Protein AF-A0A8S0TH35-F1 (afdb_monomer)

Radius of gyration: 17.32 Å; Cα contacts (8 Å, |Δi|>4): 244; chains: 1; bounding box: 46×28×51 Å

Secondary structure (DSSP, 8-state):
-GGGTS-----PPPPTTPPPSSPPPSEEEEEEEEEE-SS-HHHHHHHHHHHTPPPP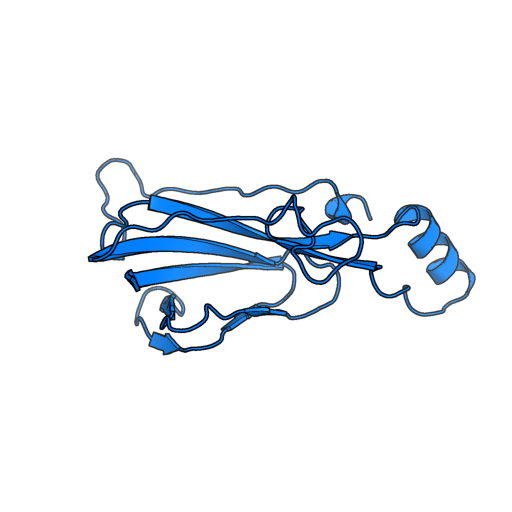PPSEEEETTB--TTSTT-TTS-------TT-EEEEEEEE--SS--EEEE-TT--EEEESSSS-EEEESEEEE-TT-EEEEEEE-

Mean predicted aligned error: 6.65 Å

Solvent-accessible surface area (backbone atoms only — not comparable to full-atom values): 8554 Å² total; per-residue (Å²): 96,70,61,60,78,59,76,80,91,84,85,86,74,70,59,93,92,50,75,69,100,54,82,84,52,77,45,76,43,83,43,36,36,30,49,39,60,94,59,63,58,59,58,50,49,54,49,18,68,72,69,73,50,76,72,77,80,64,78,35,56,20,46,70,85,20,59,19,65,88,45,88,95,23,55,87,56,43,77,77,85,89,80,56,83,79,40,39,31,34,39,39,38,33,29,51,27,88,85,52,71,43,79,48,69,51,89,99,38,60,37,34,31,61,82,69,94,77,56,78,47,80,38,60,65,44,81,45,44,50,76,42,70,54,53,29,42,41,58,80

pLDDT: mean 84.91, std 8.84, range [54.56, 94.69]

InterPro domains:
  IPR001117 Multicopper oxidase, second cupredoxin domain [PF00394] (28-139)
  IPR008972 Cupredoxin [G3DSA:2.60.40.420] (26-139)
  IPR008972 Cupredoxin [SSF49503] (26-138)
  IPR034285 Laccase, second cupredoxin domain [cd13875] (29-139)
  IPR045087 Multicopper oxidase [PTHR11709] (2-139)

Organism: NCBI:txid158383

Foldseek 3Di:
DCLQPDDDDDDDDDDVPDDPLDDDAPEEDEWEKHFAAPDDPVVQVVVCVVVVHDGDDGPAIDIVNQRDCPDPPRPVPHDDDDDDAQGKYKYKYAYSYDFDWDKDADPPWWKWWDPDSDDTDTDRIDTDDHGDITIIITHD

Sequence (140 aa):
MARSTLYGPQIILPAKGTPYPLAIPYKEVPVIFGEWFNTDPEAIISQALQSGGGLNVSDAYTINGLPGPLYNCSAKDTFMLKVKPGKTYLLRLINNALNDELFFSVANHTLKTDAIYVKLFETGTLVIAPGQTTNFLLKD

Nearest PDB structures (foldseek):
  6klg-assembly1_A  TM=9.683E-01  e=4.940E-14  Zea mays
  5zl1-assembly1_A  TM=6.771E-01  e=5.925E-05  Candidatus Jettenia caeni
  4f7k-assembly2_B  TM=6.705E-01  e=5.726E-04  uncultured bacterium
  4f7k-assembly1_A  TM=5.880E-01  e=2.206E-03  uncultured bacterium
  9bxa-assembly1_A  TM=5.878E-01  e=1.569E-02  Bacillus sp. (in: firmicutes)

Structure (mmCIF, N/CA/C/O backbone):
data_AF-A0A8S0TH35-F1
#
_entry.id   AF-A0A8S0TH35-F1
#
loop_
_atom_site.group_PDB
_atom_site.id
_atom_site.type_symbol
_atom_site.label_atom_id
_atom_site.label_alt_id
_atom_site.label_comp_id
_atom_site.label_asym_id
_atom_site.label_entity_id
_atom_site.label_seq_id
_atom_site.pdbx_PDB_ins_code
_atom_site.Cartn_x
_atom_site.Cartn_y
_atom_site.Cartn_z
_atom_site.occupancy
_atom_site.B_iso_or_equiv
_atom_site.auth_seq_id
_atom_site.auth_comp_id
_atom_site.auth_asym_id
_atom_site.auth_atom_id
_atom_site.pdbx_PDB_model_num
ATOM 1 N N . MET A 1 1 ? 19.421 -4.201 -7.501 1.00 58.44 1 MET A N 1
ATOM 2 C CA . MET A 1 1 ? 17.946 -4.061 -7.411 1.00 58.44 1 MET A CA 1
ATOM 3 C C . MET A 1 1 ? 17.252 -5.035 -6.448 1.00 58.44 1 MET A C 1
ATOM 5 O O . MET A 1 1 ? 16.027 -5.025 -6.410 1.00 58.44 1 MET A O 1
ATOM 9 N N . ALA A 1 2 ? 17.951 -5.797 -5.594 1.00 60.19 2 ALA A N 1
ATOM 10 C CA . ALA A 1 2 ? 17.325 -6.779 -4.683 1.00 60.19 2 ALA A CA 1
ATOM 11 C C . ALA A 1 2 ? 16.101 -6.285 -3.865 1.00 60.19 2 ALA A C 1
ATOM 13 O O . ALA A 1 2 ? 15.171 -7.052 -3.634 1.00 60.19 2 ALA A O 1
ATOM 14 N N . ARG A 1 3 ? 16.041 -4.997 -3.486 1.00 65.75 3 ARG A N 1
ATOM 15 C CA . ARG A 1 3 ? 14.895 -4.396 -2.767 1.00 65.75 3 ARG A CA 1
ATOM 16 C C . ARG A 1 3 ? 13.602 -4.291 -3.601 1.00 65.75 3 ARG A C 1
ATOM 18 O O . ARG A 1 3 ? 12.546 -4.062 -3.025 1.00 65.75 3 ARG A O 1
ATOM 25 N N . SER A 1 4 ? 13.661 -4.469 -4.923 1.00 68.81 4 SER A N 1
ATOM 26 C CA . SER A 1 4 ? 12.476 -4.487 -5.803 1.00 68.81 4 SER A CA 1
ATOM 27 C C . SER A 1 4 ? 11.547 -5.669 -5.519 1.00 68.81 4 SER A C 1
ATOM 29 O O . SER A 1 4 ? 10.339 -5.548 -5.685 1.00 68.81 4 SER A O 1
ATOM 31 N N . THR A 1 5 ? 12.090 -6.791 -5.040 1.00 75.12 5 THR A N 1
ATOM 32 C CA . THR A 1 5 ? 11.327 -8.014 -4.743 1.00 75.12 5 THR A CA 1
ATOM 33 C C . THR A 1 5 ? 11.517 -8.507 -3.309 1.00 75.12 5 THR A C 1
ATOM 35 O O . THR A 1 5 ? 10.636 -9.181 -2.779 1.00 75.12 5 THR A O 1
ATOM 38 N N . LEU A 1 6 ? 12.620 -8.142 -2.642 1.00 83.25 6 LEU A N 1
ATOM 39 C CA . LEU A 1 6 ? 12.898 -8.504 -1.253 1.00 83.25 6 LEU A CA 1
ATOM 40 C C . LEU A 1 6 ? 12.699 -7.306 -0.316 1.00 83.25 6 LEU A C 1
ATOM 42 O O . LEU A 1 6 ? 13.603 -6.495 -0.106 1.00 83.25 6 LEU A O 1
ATOM 46 N N . TYR A 1 7 ? 11.509 -7.208 0.270 1.00 86.19 7 TYR A N 1
ATOM 47 C CA . TYR A 1 7 ? 11.160 -6.211 1.282 1.00 86.19 7 TYR A CA 1
ATOM 48 C C . TYR A 1 7 ? 9.982 -6.695 2.135 1.00 86.19 7 TYR A C 1
ATOM 50 O O . TYR A 1 7 ? 9.256 -7.616 1.764 1.00 86.19 7 TYR A O 1
ATOM 58 N N . GLY A 1 8 ? 9.778 -6.068 3.292 1.00 88.06 8 GLY A N 1
ATOM 59 C CA . GLY A 1 8 ? 8.656 -6.381 4.169 1.00 88.06 8 GLY A CA 1
ATOM 60 C C . GLY A 1 8 ? 8.464 -5.330 5.259 1.00 88.06 8 GLY A C 1
ATOM 61 O O . GLY A 1 8 ? 9.371 -4.536 5.519 1.00 88.06 8 GLY A O 1
ATOM 62 N N . PRO A 1 9 ? 7.285 -5.296 5.896 1.00 90.06 9 PRO A N 1
ATOM 63 C CA . PRO A 1 9 ? 7.003 -4.334 6.943 1.00 90.06 9 PRO A CA 1
ATOM 64 C C . PRO A 1 9 ? 7.657 -4.772 8.259 1.00 90.06 9 PRO A C 1
ATOM 66 O O . PRO A 1 9 ? 7.502 -5.915 8.689 1.00 90.06 9 PRO A O 1
ATOM 69 N N . GLN A 1 10 ? 8.315 -3.840 8.947 1.00 89.12 10 GLN A N 1
ATOM 70 C CA . GLN A 1 10 ? 8.706 -4.000 10.347 1.00 89.12 10 GLN A CA 1
ATOM 71 C C . GLN A 1 10 ? 7.822 -3.097 11.209 1.00 89.12 10 GLN A C 1
ATOM 73 O O . GLN A 1 10 ? 7.847 -1.876 11.072 1.00 89.12 10 GLN A O 1
ATOM 78 N N . ILE A 1 11 ? 7.018 -3.697 12.088 1.00 87.69 11 ILE A N 1
ATOM 79 C CA . ILE A 1 11 ? 6.065 -2.965 12.929 1.00 87.69 11 ILE A CA 1
ATOM 80 C C . ILE A 1 11 ? 6.578 -2.959 14.366 1.00 87.69 11 ILE A C 1
ATOM 82 O O . ILE A 1 11 ? 6.700 -4.010 14.994 1.00 87.69 11 ILE A O 1
ATOM 86 N N . ILE A 1 12 ? 6.853 -1.764 14.885 1.00 86.19 12 ILE A N 1
ATOM 87 C CA . ILE A 1 12 ? 7.226 -1.544 16.283 1.00 86.19 12 ILE A CA 1
ATOM 88 C C . ILE A 1 12 ? 5.973 -1.091 17.033 1.00 86.19 12 ILE A C 1
ATOM 90 O O . ILE A 1 12 ? 5.381 -0.060 16.709 1.00 86.19 12 ILE A O 1
ATOM 94 N N . LEU A 1 13 ? 5.555 -1.890 18.012 1.00 86.69 13 LEU A N 1
ATOM 95 C CA . LEU A 1 13 ? 4.392 -1.611 18.853 1.00 86.69 13 LEU A CA 1
ATOM 96 C C . LEU A 1 13 ? 4.809 -0.814 20.101 1.00 86.69 13 LEU A C 1
ATOM 98 O O . LEU A 1 13 ? 5.964 -0.914 20.525 1.00 86.69 13 LEU A O 1
ATOM 102 N N . PRO A 1 14 ? 3.885 -0.056 20.723 1.00 84.75 14 PRO A N 1
ATOM 103 C CA . PRO A 1 14 ? 4.122 0.540 22.031 1.00 84.75 14 PRO A CA 1
ATOM 104 C C . PRO A 1 14 ? 4.534 -0.509 23.068 1.00 84.75 14 PRO A C 1
ATOM 106 O O . PRO A 1 14 ? 4.167 -1.685 22.974 1.00 84.75 14 PRO A O 1
ATOM 109 N N . ALA A 1 15 ? 5.271 -0.069 24.088 1.00 87.25 15 ALA A N 1
ATOM 110 C CA . ALA A 1 15 ? 5.610 -0.924 25.216 1.00 87.25 15 ALA A CA 1
ATOM 111 C C . ALA A 1 15 ? 4.339 -1.502 25.862 1.00 87.25 15 ALA A C 1
ATOM 113 O O . ALA A 1 15 ? 3.269 -0.888 25.858 1.00 87.25 15 ALA A O 1
ATOM 114 N N . LYS A 1 16 ? 4.449 -2.706 26.429 1.00 84.94 16 LYS A N 1
ATOM 115 C CA . LYS A 1 16 ? 3.310 -3.391 27.048 1.00 84.94 16 LYS A CA 1
ATOM 116 C C . LYS A 1 16 ? 2.697 -2.509 28.145 1.00 84.94 16 LYS A C 1
ATOM 118 O O . LYS A 1 16 ? 3.370 -2.173 29.112 1.00 84.94 16 LYS A O 1
ATOM 123 N N . GLY A 1 17 ? 1.415 -2.177 28.001 1.00 82.69 17 GLY A N 1
ATOM 124 C CA . GLY A 1 17 ? 0.686 -1.309 28.936 1.00 82.69 17 GLY A CA 1
ATOM 125 C C . GLY A 1 17 ? 0.695 0.180 28.570 1.00 82.69 17 GLY A C 1
ATOM 126 O O . GLY A 1 17 ? -0.030 0.949 29.193 1.00 82.69 17 GLY A O 1
ATOM 127 N N . THR A 1 18 ? 1.444 0.591 27.545 1.00 83.69 18 THR A N 1
ATOM 128 C CA . THR A 1 18 ? 1.397 1.950 26.997 1.00 83.69 18 THR A CA 1
ATOM 129 C C . THR A 1 18 ? 0.361 2.015 25.869 1.00 83.69 18 THR A C 1
ATOM 131 O O . THR A 1 18 ? 0.462 1.243 24.912 1.00 83.69 18 THR A O 1
ATOM 134 N N . PRO A 1 19 ? -0.651 2.898 25.949 1.00 78.62 19 PRO A N 1
ATOM 135 C CA . PRO A 1 19 ? -1.609 3.063 24.863 1.00 78.62 19 PRO A CA 1
ATOM 136 C C . PRO A 1 19 ? -0.942 3.716 23.647 1.00 78.62 19 PRO A C 1
ATOM 138 O O . PRO A 1 19 ? 0.071 4.409 23.767 1.00 78.62 19 PRO A O 1
ATOM 141 N N . TYR A 1 20 ? -1.533 3.531 22.467 1.00 78.06 20 TYR A N 1
ATOM 142 C CA . TYR A 1 20 ? -1.159 4.339 21.313 1.00 78.06 20 TYR A CA 1
ATOM 143 C C . TYR A 1 20 ? -1.375 5.832 21.619 1.00 78.06 20 TYR A C 1
ATOM 145 O O . TYR A 1 20 ? -2.341 6.183 22.297 1.00 78.06 20 TYR A O 1
ATOM 153 N N . PRO A 1 21 ? -0.540 6.728 21.066 1.00 74.38 21 PRO A N 1
ATOM 154 C CA . PRO A 1 21 ? -0.800 8.168 21.114 1.00 74.38 21 PRO A CA 1
ATOM 155 C C . PRO A 1 21 ? -2.012 8.574 20.254 1.00 74.38 21 PRO A C 1
ATOM 157 O O . PRO A 1 21 ? -2.455 9.718 20.287 1.00 74.38 21 PRO A O 1
ATOM 160 N N . LEU A 1 22 ? -2.558 7.623 19.493 1.00 73.62 22 LEU A N 1
ATOM 161 C CA . LEU A 1 22 ? -3.756 7.735 18.675 1.00 73.62 22 LEU A CA 1
ATOM 162 C C . LEU A 1 22 ? -4.888 6.889 19.270 1.00 73.62 22 LEU A C 1
ATOM 164 O O . LEU A 1 22 ? -4.649 5.959 20.043 1.00 73.62 22 LEU A O 1
ATOM 168 N N . ALA A 1 23 ? -6.127 7.173 18.859 1.00 74.38 23 ALA A N 1
ATOM 169 C CA . ALA A 1 23 ? -7.270 6.327 19.192 1.00 74.38 23 ALA A CA 1
ATOM 170 C C . ALA A 1 23 ? -6.992 4.867 18.795 1.00 74.38 23 ALA A C 1
ATOM 172 O O . ALA A 1 23 ? -6.500 4.607 17.696 1.00 74.38 23 ALA A O 1
ATOM 173 N N . ILE A 1 24 ? -7.322 3.930 19.689 1.00 80.12 24 ILE A N 1
ATOM 174 C CA . ILE A 1 24 ? -7.057 2.502 19.487 1.00 80.12 24 ILE A CA 1
ATOM 175 C C . ILE A 1 24 ? -7.777 2.044 18.207 1.00 80.12 24 ILE A C 1
ATOM 177 O O . ILE A 1 24 ? -9.012 2.105 18.153 1.00 80.12 24 ILE A O 1
ATOM 181 N N . PRO A 1 25 ? -7.042 1.605 17.168 1.00 87.69 25 PRO A N 1
ATOM 182 C CA . PRO A 1 25 ? -7.659 1.171 15.927 1.00 87.69 25 PRO A CA 1
ATOM 183 C C . PRO A 1 25 ? -8.350 -0.182 16.115 1.00 87.69 25 PRO A C 1
ATOM 185 O O . PRO A 1 25 ? -7.928 -1.019 16.910 1.00 87.69 25 PRO A O 1
ATOM 188 N N . TYR A 1 26 ? -9.400 -0.429 15.334 1.00 91.06 26 TYR A N 1
ATOM 189 C CA . TYR A 1 26 ? -10.043 -1.740 15.253 1.00 91.06 26 TYR A CA 1
ATOM 190 C C . TYR A 1 26 ? -9.110 -2.783 14.631 1.00 91.06 26 TYR A C 1
ATOM 192 O O . TYR A 1 26 ? -9.098 -3.941 15.047 1.00 91.06 26 TYR A O 1
ATOM 200 N N . LYS A 1 27 ? -8.342 -2.374 13.615 1.00 91.50 27 LYS A N 1
ATOM 201 C CA . LYS A 1 27 ? -7.348 -3.209 12.942 1.00 91.50 27 LYS A CA 1
ATOM 202 C C . LYS A 1 27 ? -6.219 -2.348 12.383 1.00 91.50 27 LYS A C 1
ATOM 204 O O . LYS A 1 27 ? -6.458 -1.239 11.908 1.00 91.50 27 LYS A O 1
ATOM 209 N N . GLU A 1 28 ? -5.011 -2.894 12.407 1.00 91.12 28 GLU A N 1
ATOM 210 C CA . GLU A 1 28 ? -3.830 -2.316 11.770 1.00 91.12 28 GLU A CA 1
ATOM 211 C C . GLU A 1 28 ? -3.509 -3.078 10.486 1.00 91.12 28 GLU A C 1
ATOM 213 O O . GLU A 1 28 ? -3.597 -4.309 10.453 1.00 91.12 28 GLU A O 1
ATOM 218 N N . VAL A 1 29 ? -3.172 -2.356 9.419 1.00 93.62 29 VAL A N 1
ATOM 219 C CA . VAL A 1 29 ? -2.937 -2.943 8.099 1.00 93.62 29 VAL A CA 1
ATOM 220 C C . VAL A 1 29 ? -1.711 -2.293 7.459 1.00 93.62 29 VAL A C 1
ATOM 222 O O . VAL A 1 29 ? -1.740 -1.088 7.202 1.00 93.62 29 VAL A O 1
ATOM 225 N N . PRO A 1 30 ? -0.635 -3.051 7.189 1.00 94.44 30 PRO A N 1
ATOM 226 C CA . PRO A 1 30 ? 0.458 -2.555 6.368 1.00 94.44 30 PRO A CA 1
ATOM 227 C C . PRO A 1 30 ? 0.014 -2.442 4.905 1.00 94.44 30 PRO A C 1
ATOM 229 O O . PRO A 1 30 ? -0.637 -3.338 4.360 1.00 94.44 30 PRO A O 1
ATOM 232 N N . VAL A 1 31 ? 0.368 -1.322 4.285 1.00 94.69 31 VAL A N 1
ATOM 233 C CA . VAL A 1 31 ? 0.126 -1.035 2.871 1.00 94.69 31 VAL A CA 1
ATOM 234 C C . VAL A 1 31 ? 1.461 -0.628 2.274 1.00 94.69 31 VAL A C 1
ATOM 236 O O . VAL A 1 31 ? 1.991 0.439 2.577 1.00 94.69 31 VAL A O 1
ATOM 239 N N . ILE A 1 32 ? 2.031 -1.516 1.472 1.00 94.69 32 ILE A N 1
ATOM 240 C CA . ILE A 1 32 ? 3.368 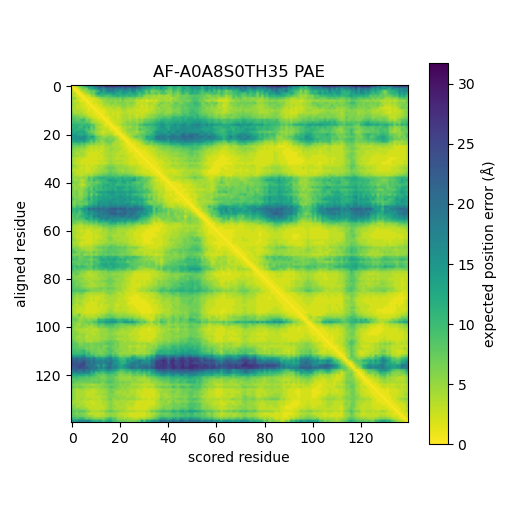-1.345 0.922 1.00 94.69 32 ILE A CA 1
ATOM 241 C C . ILE A 1 32 ? 3.240 -1.022 -0.554 1.00 94.69 32 ILE A C 1
ATOM 243 O O . ILE A 1 32 ? 2.651 -1.796 -1.305 1.00 94.69 32 ILE A O 1
ATOM 247 N N . PHE A 1 33 ? 3.794 0.111 -0.958 1.00 94.50 33 PHE A N 1
ATOM 248 C CA . PHE A 1 33 ? 3.910 0.479 -2.358 1.00 94.50 33 PHE A CA 1
ATOM 249 C C . PHE A 1 33 ? 5.214 -0.062 -2.919 1.00 94.50 33 PHE A C 1
ATOM 251 O O . PHE A 1 33 ? 6.250 0.034 -2.264 1.00 94.50 33 PHE A O 1
ATOM 258 N N . GLY A 1 34 ? 5.170 -0.613 -4.122 1.00 92.44 34 GLY A N 1
ATOM 259 C CA . GLY A 1 34 ? 6.352 -1.119 -4.807 1.00 92.44 34 GLY A CA 1
ATOM 260 C C . GLY A 1 34 ? 6.207 -1.038 -6.315 1.00 92.44 34 GLY A C 1
ATOM 261 O O . GLY A 1 34 ? 5.180 -0.604 -6.832 1.00 92.44 34 GLY A O 1
ATOM 262 N N . GLU A 1 35 ? 7.226 -1.515 -7.012 1.00 90.69 35 GLU A N 1
ATOM 263 C CA . GLU A 1 35 ? 7.294 -1.536 -8.469 1.00 90.69 35 GLU A CA 1
ATOM 264 C C . GLU A 1 35 ? 7.559 -2.955 -8.962 1.00 90.69 35 GLU A C 1
ATOM 266 O O . GLU A 1 35 ? 8.237 -3.741 -8.298 1.00 90.69 35 GLU A O 1
ATOM 271 N N . TRP A 1 36 ? 7.023 -3.270 -10.134 1.00 89.38 36 TRP A N 1
ATOM 272 C CA . TRP A 1 36 ? 7.202 -4.537 -10.818 1.00 89.38 36 TRP A CA 1
ATOM 273 C C . TRP A 1 36 ? 7.840 -4.310 -12.183 1.00 89.38 36 TRP A C 1
ATOM 275 O O . TRP A 1 36 ? 7.422 -3.432 -12.938 1.00 89.38 36 TRP A O 1
ATOM 285 N N . PHE A 1 37 ? 8.824 -5.146 -12.500 1.00 88.94 37 PHE A N 1
ATOM 286 C CA . PHE A 1 37 ? 9.486 -5.189 -13.795 1.00 88.94 37 PHE A CA 1
ATOM 287 C C . PHE A 1 37 ? 9.318 -6.594 -14.371 1.00 88.94 37 PHE A C 1
ATOM 289 O O . PHE A 1 37 ? 9.592 -7.586 -13.698 1.00 88.94 37 PHE A O 1
ATOM 296 N N . ASN A 1 38 ? 8.880 -6.685 -15.623 1.00 87.31 38 ASN A N 1
ATOM 297 C CA . ASN A 1 38 ? 8.786 -7.943 -16.361 1.00 87.31 38 ASN A CA 1
ATOM 298 C C . ASN A 1 38 ? 10.172 -8.486 -16.731 1.00 87.31 38 ASN A C 1
ATOM 300 O O . ASN A 1 38 ? 10.349 -9.690 -16.908 1.00 87.31 38 ASN A O 1
ATOM 304 N N . THR A 1 39 ? 11.148 -7.588 -16.862 1.00 84.25 39 THR A N 1
ATOM 305 C CA . THR A 1 39 ? 12.552 -7.926 -17.118 1.00 84.25 39 THR A CA 1
ATOM 306 C C . THR A 1 39 ? 13.310 -8.017 -15.798 1.00 84.25 39 THR A C 1
ATOM 308 O O . THR A 1 39 ? 12.963 -7.324 -14.844 1.00 84.25 39 THR A O 1
ATOM 311 N N . ASP A 1 40 ? 14.365 -8.837 -15.752 1.00 82.50 40 ASP A N 1
ATOM 312 C CA . ASP A 1 40 ? 15.245 -8.936 -14.585 1.00 82.50 40 ASP A CA 1
ATOM 313 C C . ASP A 1 40 ? 15.753 -7.539 -14.161 1.00 82.50 40 ASP A C 1
ATOM 315 O O . ASP A 1 40 ? 16.456 -6.875 -14.936 1.00 82.50 40 ASP A O 1
ATOM 319 N N . PRO A 1 41 ? 15.429 -7.084 -12.938 1.00 80.44 41 PRO A N 1
ATOM 320 C CA . PRO A 1 41 ? 15.877 -5.797 -12.427 1.00 80.44 41 PRO A CA 1
ATOM 321 C C . PRO A 1 41 ? 17.405 -5.608 -12.436 1.00 80.44 41 PRO A C 1
ATOM 323 O O . PRO A 1 41 ? 17.884 -4.482 -12.595 1.00 80.44 41 PRO A O 1
ATOM 326 N N . GLU A 1 42 ? 18.197 -6.677 -12.290 1.00 81.12 42 GLU A N 1
ATOM 327 C CA . GLU A 1 42 ? 19.664 -6.586 -12.369 1.00 81.12 42 GLU A CA 1
ATOM 328 C C . GLU A 1 42 ? 20.153 -6.367 -13.809 1.00 81.12 42 GLU A C 1
ATOM 330 O O . GLU A 1 42 ? 21.142 -5.658 -14.037 1.00 81.12 42 GLU A O 1
ATOM 335 N N . ALA A 1 43 ? 19.430 -6.899 -14.800 1.00 80.75 43 ALA A N 1
ATOM 336 C CA . ALA A 1 43 ? 19.715 -6.647 -16.209 1.00 80.75 43 ALA A CA 1
ATOM 337 C C . ALA A 1 43 ? 19.428 -5.182 -16.582 1.00 80.75 43 ALA A C 1
ATOM 339 O O . ALA A 1 43 ? 20.234 -4.561 -17.278 1.00 80.75 43 ALA A O 1
ATOM 340 N N . ILE A 1 44 ? 18.340 -4.602 -16.053 1.00 80.00 44 ILE A N 1
ATOM 341 C CA . ILE A 1 44 ? 17.983 -3.187 -16.266 1.00 80.00 44 ILE A CA 1
ATOM 342 C C . ILE A 1 44 ? 19.089 -2.260 -15.737 1.00 80.00 44 ILE A C 1
ATOM 344 O O . ILE A 1 44 ? 19.509 -1.337 -16.437 1.00 80.00 44 ILE A O 1
ATOM 348 N N . ILE A 1 45 ? 19.613 -2.522 -14.532 1.00 77.56 45 ILE A N 1
ATOM 349 C CA . ILE A 1 45 ? 20.744 -1.751 -13.989 1.00 77.56 45 ILE A CA 1
ATOM 350 C C . ILE A 1 45 ? 21.995 -1.937 -14.839 1.00 77.56 45 ILE A C 1
ATOM 352 O O . ILE A 1 45 ? 22.662 -0.956 -15.161 1.00 77.56 45 ILE A O 1
ATOM 356 N N . SER A 1 46 ? 22.326 -3.179 -15.191 1.00 80.25 46 SER A N 1
ATOM 357 C CA . SER A 1 46 ? 23.541 -3.477 -15.953 1.00 80.25 46 SER A CA 1
ATOM 358 C C . SER A 1 46 ? 23.559 -2.721 -17.283 1.00 80.25 46 SER A C 1
ATOM 360 O O . SER A 1 46 ? 24.579 -2.137 -17.646 1.00 80.25 46 SER A O 1
ATOM 362 N N . GLN A 1 47 ? 22.414 -2.651 -17.966 1.00 80.06 47 GLN A N 1
ATOM 363 C CA . GLN A 1 47 ? 22.254 -1.870 -19.191 1.00 80.06 47 GLN A CA 1
ATOM 364 C C . GLN A 1 47 ? 22.388 -0.36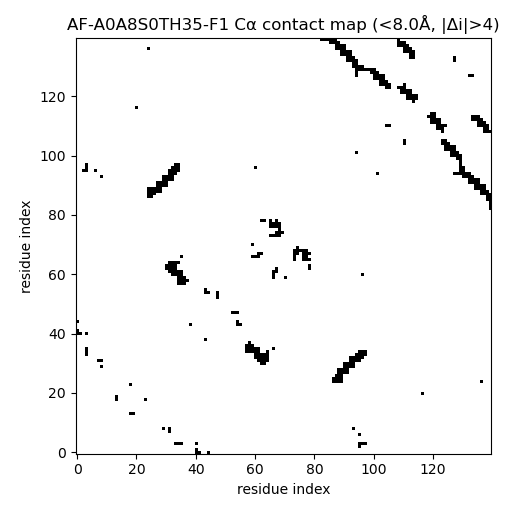0 -18.947 1.00 80.06 47 GLN A C 1
ATOM 366 O O . GLN A 1 47 ? 23.081 0.322 -19.706 1.00 80.06 47 GLN A O 1
ATOM 371 N N . ALA A 1 48 ? 21.743 0.181 -17.911 1.00 80.69 48 ALA A N 1
ATOM 372 C CA . ALA A 1 48 ? 21.819 1.608 -17.592 1.00 80.69 48 ALA A CA 1
ATOM 373 C C . ALA A 1 48 ? 23.258 2.037 -17.257 1.00 80.69 48 ALA A C 1
ATOM 375 O O . ALA A 1 48 ? 23.752 3.030 -17.787 1.00 80.69 48 ALA A O 1
ATOM 376 N N . LEU A 1 49 ? 23.979 1.231 -16.469 1.00 83.44 49 LEU A N 1
ATOM 377 C CA . LEU A 1 49 ? 25.384 1.472 -16.133 1.00 83.44 49 LEU A CA 1
ATOM 378 C C . LEU A 1 49 ? 26.303 1.413 -17.360 1.00 83.44 49 LEU A C 1
ATOM 380 O O . LEU A 1 49 ? 27.231 2.211 -17.460 1.00 83.44 49 LEU A O 1
ATOM 384 N N . GLN A 1 50 ? 26.056 0.490 -18.293 1.00 83.25 50 GLN A N 1
ATOM 385 C CA . GLN A 1 50 ? 26.860 0.354 -19.514 1.00 83.25 50 GLN A CA 1
ATOM 386 C C . GLN A 1 50 ? 26.586 1.462 -20.537 1.00 83.25 50 GLN A C 1
ATOM 388 O O . GLN A 1 50 ? 27.504 1.913 -21.217 1.00 83.25 50 GLN A O 1
ATOM 393 N N . SER A 1 51 ? 25.330 1.890 -20.665 1.00 84.44 51 SER A N 1
ATOM 394 C CA . SER A 1 51 ? 24.920 2.910 -21.639 1.00 84.44 51 SER A CA 1
ATOM 395 C C . SER A 1 51 ? 25.080 4.344 -21.130 1.00 84.44 51 SER A C 1
ATOM 397 O O . SER A 1 51 ? 25.078 5.273 -21.935 1.00 84.44 51 SER A O 1
ATOM 399 N N . GLY A 1 52 ? 25.189 4.540 -19.811 1.00 78.25 52 GLY A N 1
ATOM 400 C CA . GLY A 1 52 ? 25.115 5.858 -19.176 1.00 78.25 52 GLY A CA 1
ATOM 401 C C . GLY A 1 52 ? 23.717 6.493 -19.236 1.00 78.25 52 GLY A C 1
ATOM 402 O O . GLY A 1 52 ? 23.572 7.673 -18.920 1.00 78.25 52 GLY A O 1
ATOM 403 N N . GLY A 1 53 ? 22.701 5.738 -19.673 1.00 75.62 53 GLY A N 1
ATOM 404 C CA . GLY A 1 53 ? 21.308 6.172 -19.754 1.00 75.62 53 GLY A CA 1
ATOM 405 C C . GLY A 1 53 ? 20.550 6.024 -18.431 1.00 75.62 53 GLY A C 1
ATOM 406 O O . GLY A 1 53 ? 21.029 5.409 -17.479 1.00 75.62 53 GLY A O 1
ATOM 407 N N . GLY A 1 54 ? 19.34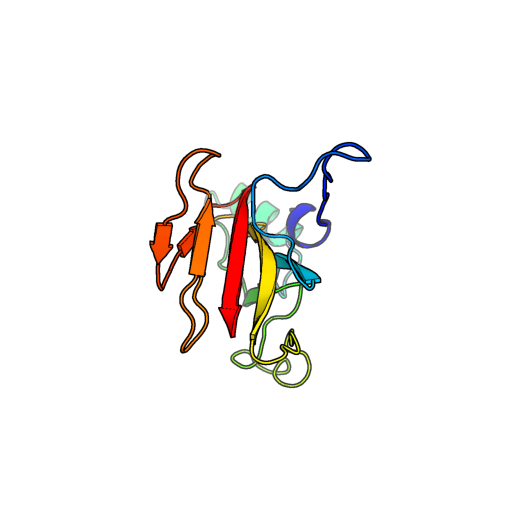0 6.588 -18.372 1.00 71.44 54 GLY A N 1
ATOM 408 C CA . GLY A 1 54 ? 18.430 6.401 -17.237 1.00 71.44 54 GLY A CA 1
ATOM 409 C C . GLY A 1 54 ? 17.919 4.960 -17.116 1.00 71.44 54 GLY A C 1
ATOM 410 O O . GLY A 1 54 ? 18.001 4.176 -18.061 1.00 71.44 54 GLY A O 1
ATOM 411 N N . LEU A 1 55 ? 17.372 4.614 -15.949 1.00 71.19 55 LEU A N 1
ATOM 412 C CA . LEU A 1 55 ? 16.692 3.332 -15.750 1.00 71.19 55 LEU A CA 1
ATOM 413 C C . LEU A 1 55 ? 15.358 3.314 -16.506 1.00 71.19 55 LEU A C 1
ATOM 415 O O . LEU A 1 55 ? 14.677 4.336 -16.601 1.00 71.19 55 LEU A O 1
ATOM 419 N N . ASN A 1 56 ? 14.975 2.141 -17.01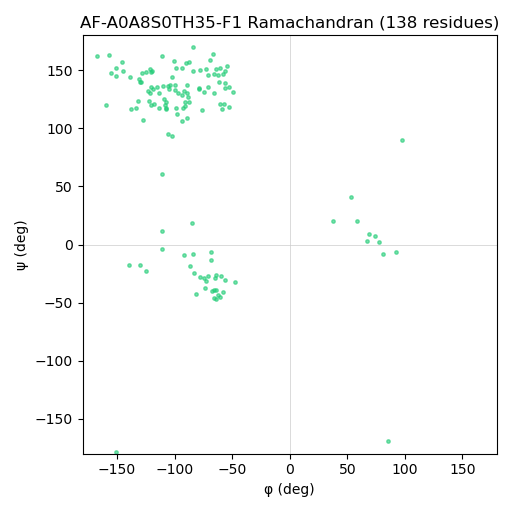0 1.00 75.12 56 ASN A N 1
ATOM 420 C CA . ASN A 1 56 ? 13.643 1.945 -17.577 1.00 75.12 56 ASN A CA 1
ATOM 421 C C . ASN A 1 56 ? 12.571 2.161 -16.499 1.00 75.12 56 ASN A C 1
ATOM 423 O O . ASN A 1 56 ? 12.778 1.818 -15.334 1.00 75.12 56 ASN A O 1
ATOM 427 N N . VAL A 1 57 ? 11.423 2.699 -16.913 1.00 81.81 57 VAL A N 1
ATOM 428 C CA . VAL A 1 57 ? 10.231 2.804 -16.062 1.00 81.81 57 VAL A CA 1
ATOM 429 C C . VAL A 1 57 ? 9.711 1.398 -15.755 1.00 81.81 57 VAL A C 1
ATOM 431 O O . VAL A 1 57 ? 9.849 0.491 -16.579 1.00 81.81 57 VAL A O 1
ATOM 434 N N . SER A 1 58 ? 9.140 1.211 -14.567 1.00 85.50 58 SER A N 1
ATOM 435 C CA . SER A 1 58 ? 8.512 -0.048 -14.174 1.00 85.50 58 SER A CA 1
ATOM 436 C C . SER A 1 58 ? 7.299 -0.391 -15.044 1.00 85.50 58 SER A C 1
ATOM 438 O O . SER A 1 58 ? 6.613 0.479 -15.580 1.00 85.50 58 SER A O 1
ATOM 440 N N . ASP A 1 59 ? 7.029 -1.689 -15.189 1.00 89.50 59 ASP A N 1
ATOM 441 C CA . ASP A 1 59 ? 5.867 -2.187 -15.927 1.00 89.50 59 ASP A CA 1
ATOM 442 C C . ASP A 1 59 ? 4.570 -1.999 -15.125 1.00 89.50 59 ASP A C 1
ATOM 444 O O . ASP A 1 59 ? 3.494 -1.851 -15.710 1.00 89.50 59 ASP A O 1
ATOM 448 N N . ALA A 1 60 ? 4.656 -2.013 -13.788 1.00 90.81 60 ALA A N 1
ATOM 449 C CA . ALA A 1 60 ? 3.523 -1.734 -12.915 1.00 90.81 60 ALA A CA 1
ATOM 450 C C . ALA A 1 60 ? 3.921 -1.221 -11.526 1.00 90.81 60 ALA A C 1
ATOM 452 O O . ALA A 1 60 ? 4.896 -1.683 -10.933 1.00 90.81 60 ALA A O 1
ATOM 453 N N . TYR A 1 61 ? 3.085 -0.356 -10.951 1.00 92.31 61 TYR A N 1
ATOM 454 C CA . TYR A 1 61 ? 3.088 -0.095 -9.512 1.00 92.31 61 TYR A CA 1
ATOM 455 C C . TYR A 1 61 ? 2.243 -1.139 -8.791 1.00 92.31 61 TYR A C 1
ATOM 457 O O . TYR A 1 61 ? 1.255 -1.634 -9.327 1.00 92.31 61 TYR A O 1
ATOM 465 N N . THR A 1 62 ? 2.611 -1.456 -7.554 1.00 92.88 62 THR A N 1
ATOM 466 C CA . THR A 1 62 ? 1.953 -2.490 -6.756 1.00 92.88 62 THR A CA 1
ATOM 467 C C . THR A 1 62 ? 1.552 -1.980 -5.380 1.00 92.88 62 THR A C 1
ATOM 469 O O . THR A 1 62 ? 2.239 -1.157 -4.776 1.00 92.88 62 THR A O 1
ATOM 472 N N . ILE A 1 63 ? 0.445 -2.513 -4.862 1.00 94.44 63 ILE A N 1
ATOM 473 C CA . ILE A 1 63 ? 0.035 -2.388 -3.463 1.00 94.44 63 ILE A CA 1
ATOM 474 C C . ILE A 1 63 ? 0.111 -3.780 -2.843 1.00 94.44 63 ILE A C 1
ATOM 476 O O . ILE A 1 63 ? -0.600 -4.691 -3.263 1.00 94.44 63 ILE A O 1
ATOM 480 N N . ASN A 1 64 ? 0.972 -3.953 -1.840 1.00 93.31 64 ASN A N 1
ATOM 481 C CA . ASN A 1 64 ? 1.272 -5.244 -1.217 1.00 93.31 64 ASN A CA 1
ATOM 482 C C . ASN A 1 64 ? 1.678 -6.321 -2.246 1.00 93.31 64 ASN A C 1
ATOM 484 O O . ASN A 1 64 ? 1.246 -7.467 -2.154 1.00 93.31 64 ASN A O 1
ATOM 488 N N . GLY A 1 65 ? 2.489 -5.937 -3.242 1.00 91.56 65 GLY A N 1
ATOM 489 C CA . GLY A 1 65 ? 2.973 -6.824 -4.308 1.00 91.56 65 GLY A CA 1
ATOM 490 C C . GLY A 1 65 ? 1.958 -7.118 -5.420 1.00 91.56 65 GLY A C 1
ATOM 491 O O . GLY A 1 65 ? 2.267 -7.868 -6.339 1.00 91.56 65 GLY A O 1
ATOM 492 N N . LEU A 1 66 ? 0.762 -6.524 -5.363 1.00 93.88 66 LEU A N 1
ATOM 493 C CA . LEU A 1 66 ? -0.307 -6.728 -6.336 1.00 93.88 66 LEU A CA 1
ATOM 494 C C . LEU A 1 66 ? -0.509 -5.476 -7.211 1.00 93.88 66 LEU A C 1
ATOM 496 O O . LEU A 1 66 ? -0.753 -4.404 -6.652 1.00 93.88 66 LEU A O 1
ATOM 500 N N . PRO A 1 67 ? -0.456 -5.575 -8.556 1.00 93.06 67 PRO A N 1
ATOM 501 C CA . PRO A 1 67 ? -0.618 -4.423 -9.455 1.00 93.06 67 PRO A CA 1
ATOM 502 C C . PRO A 1 67 ? -1.996 -3.746 -9.407 1.00 93.06 67 PRO A C 1
ATOM 504 O O . PRO A 1 67 ? -2.142 -2.563 -9.704 1.00 93.06 67 PRO A O 1
ATOM 507 N N . GLY A 1 68 ? -3.034 -4.495 -9.035 1.00 91.75 68 GLY A N 1
ATOM 508 C CA . GLY A 1 68 ? -4.407 -3.999 -9.024 1.00 91.75 68 GLY A CA 1
ATOM 509 C C . GLY A 1 68 ? -5.111 -4.107 -10.384 1.00 91.75 68 GLY A C 1
ATOM 510 O O . GLY A 1 68 ? -4.619 -4.772 -11.295 1.00 91.75 68 GLY A O 1
ATOM 511 N N . PRO A 1 69 ? -6.290 -3.487 -10.547 1.00 91.69 69 PRO A N 1
ATOM 512 C CA . PRO A 1 69 ? -7.214 -3.829 -11.628 1.00 91.69 69 PRO A CA 1
ATOM 513 C C . PRO A 1 69 ? -6.947 -3.159 -12.973 1.00 91.69 69 PRO A C 1
ATOM 515 O O . PRO A 1 69 ? -7.601 -3.506 -13.952 1.00 91.69 69 PRO A O 1
ATOM 518 N N . LEU A 1 70 ? -6.021 -2.202 -13.028 1.00 90.56 70 LEU A N 1
ATOM 519 C CA . LEU A 1 70 ? -5.755 -1.406 -14.229 1.00 90.56 70 LEU A CA 1
ATOM 520 C C . LEU A 1 70 ? -4.660 -1.996 -15.126 1.00 90.56 70 LEU A C 1
ATOM 522 O O . LEU A 1 70 ? -4.477 -1.520 -16.243 1.00 90.56 70 LEU A O 1
ATOM 526 N N . TYR A 1 71 ? -3.956 -3.031 -14.662 1.00 88.44 71 TYR A N 1
ATOM 527 C CA . TYR A 1 71 ? -2.952 -3.739 -15.450 1.00 88.44 71 TYR A CA 1
ATOM 528 C C . TYR A 1 71 ? -3.530 -5.023 -16.055 1.00 88.44 71 TYR A C 1
ATOM 530 O O . TYR A 1 71 ? -4.466 -5.641 -15.533 1.00 88.44 71 TYR A O 1
ATOM 538 N N . ASN A 1 72 ? -2.970 -5.436 -17.192 1.00 87.81 72 ASN A N 1
ATOM 539 C CA . ASN A 1 72 ? -3.371 -6.677 -17.844 1.00 87.81 72 ASN A CA 1
ATOM 540 C C . ASN A 1 72 ? -3.092 -7.872 -16.922 1.00 87.81 72 ASN A C 1
ATOM 542 O O . ASN A 1 72 ? -2.056 -7.941 -16.269 1.00 87.81 72 ASN A O 1
ATOM 546 N N . CYS A 1 73 ? -4.017 -8.834 -16.902 1.00 87.25 73 CYS A N 1
ATOM 547 C CA . CYS A 1 73 ? -3.915 -10.084 -16.139 1.00 87.25 73 CYS A CA 1
ATOM 548 C C . CYS A 1 73 ? -3.937 -9.963 -14.599 1.00 87.25 73 CYS A C 1
ATOM 550 O O . CYS A 1 73 ? -3.875 -10.997 -13.943 1.00 87.25 73 CYS A O 1
ATOM 552 N N . SER A 1 74 ? -4.099 -8.774 -14.006 1.00 90.38 74 SER A N 1
ATOM 553 C CA . SER A 1 74 ? -4.025 -8.583 -12.541 1.00 90.38 74 SER A CA 1
ATOM 554 C C . SER A 1 74 ? -5.352 -8.231 -11.858 1.00 90.38 74 SER A C 1
ATOM 556 O O . SER A 1 74 ? -5.423 -8.175 -10.632 1.00 90.38 74 SER A O 1
ATOM 558 N N . ALA A 1 75 ? -6.440 -8.039 -12.612 1.00 85.62 75 ALA A N 1
ATOM 559 C CA . ALA A 1 75 ? -7.726 -7.611 -12.049 1.00 85.62 75 ALA A CA 1
ATOM 560 C C . ALA A 1 75 ? -8.332 -8.559 -11.006 1.00 85.62 75 ALA A C 1
ATOM 562 O O . ALA A 1 75 ? -9.060 -8.110 -10.122 1.00 85.62 75 ALA A O 1
ATOM 563 N N . LYS A 1 76 ? -8.017 -9.855 -11.075 1.00 86.19 76 LYS A N 1
ATOM 564 C CA . LYS A 1 76 ? -8.485 -10.846 -10.095 1.00 86.19 76 LYS A CA 1
ATOM 565 C C . LYS A 1 76 ? -7.700 -10.797 -8.783 1.00 86.19 76 LYS A C 1
ATOM 567 O O . LYS A 1 76 ? -8.266 -11.091 -7.736 1.00 86.19 76 LYS A O 1
ATOM 572 N N . ASP A 1 77 ? -6.445 -10.362 -8.840 1.00 85.12 77 ASP A N 1
ATOM 573 C CA . ASP A 1 77 ? -5.498 -10.384 -7.730 1.00 85.12 77 ASP A CA 1
ATOM 574 C C . ASP A 1 77 ? -5.213 -8.953 -7.267 1.00 85.12 77 ASP A C 1
ATOM 576 O O . ASP A 1 77 ? -4.097 -8.451 -7.337 1.00 85.12 77 ASP A O 1
ATOM 580 N N . THR A 1 78 ? -6.263 -8.261 -6.821 1.00 90.81 78 THR A N 1
ATOM 581 C CA . THR A 1 78 ? -6.164 -6.911 -6.251 1.00 90.81 78 THR A CA 1
ATOM 582 C C . THR A 1 78 ? -6.184 -6.983 -4.730 1.00 90.81 78 THR A C 1
ATOM 584 O O . THR A 1 78 ? -6.991 -7.704 -4.141 1.00 90.81 78 THR A O 1
ATOM 587 N N . PHE A 1 79 ? -5.329 -6.201 -4.069 1.00 92.50 79 PHE A N 1
ATOM 588 C CA . PHE A 1 79 ? -5.376 -6.078 -2.617 1.00 92.50 79 PHE A CA 1
ATOM 589 C C . PHE A 1 79 ? -6.733 -5.510 -2.169 1.00 92.50 79 PHE A C 1
ATOM 591 O O . PHE A 1 79 ? -7.112 -4.402 -2.545 1.00 92.50 79 PHE A O 1
ATOM 598 N N . MET A 1 80 ? -7.456 -6.260 -1.335 1.00 91.88 80 MET A N 1
ATOM 599 C CA . MET A 1 80 ? -8.756 -5.852 -0.803 1.00 91.88 80 MET A CA 1
ATOM 600 C C . MET A 1 80 ? -8.734 -5.803 0.723 1.00 91.88 80 MET A C 1
ATOM 602 O O . MET A 1 80 ? -8.563 -6.823 1.395 1.00 91.88 80 MET A O 1
ATOM 606 N N . LEU A 1 81 ? -9.003 -4.622 1.283 1.00 91.19 81 LEU A N 1
ATOM 607 C CA . LEU A 1 81 ? -9.251 -4.453 2.710 1.00 91.19 81 LEU A CA 1
ATOM 608 C C . LEU A 1 81 ? -10.759 -4.411 2.982 1.00 91.19 81 LEU A C 1
ATOM 610 O O . LEU A 1 81 ? -11.440 -3.458 2.621 1.00 91.19 81 LEU A O 1
ATOM 614 N N . LYS A 1 82 ? -11.283 -5.436 3.661 1.00 91.56 82 LYS A N 1
ATOM 615 C CA . LYS A 1 82 ? -12.678 -5.448 4.126 1.00 91.56 82 LYS A CA 1
ATOM 616 C C . LYS A 1 82 ? -12.829 -4.558 5.362 1.00 91.56 82 LYS A C 1
ATOM 618 O O . LYS A 1 82 ? -12.269 -4.874 6.419 1.00 91.56 82 LYS A O 1
ATOM 623 N N . VAL A 1 83 ? -13.602 -3.485 5.227 1.00 91.00 83 VAL A N 1
ATOM 624 C CA . VA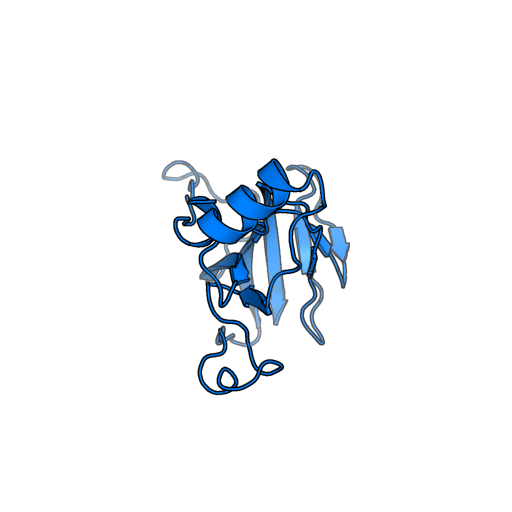L A 1 83 ? -13.915 -2.540 6.306 1.00 91.00 83 VAL A CA 1
ATOM 625 C C . VAL A 1 83 ? -15.303 -2.799 6.902 1.00 91.00 83 VAL A C 1
ATOM 627 O O . VAL A 1 83 ? -16.136 -3.480 6.302 1.00 91.00 83 VAL A O 1
ATOM 630 N N . LYS A 1 84 ? -15.515 -2.332 8.133 1.00 92.12 84 LYS A N 1
ATOM 631 C CA . LYS A 1 84 ? -16.800 -2.352 8.834 1.00 92.12 84 LYS A CA 1
ATOM 632 C C . LYS A 1 84 ? -17.205 -0.906 9.134 1.00 92.12 84 LYS A C 1
ATOM 634 O O . LYS A 1 84 ? -16.381 -0.208 9.733 1.00 92.12 84 LYS A O 1
ATOM 639 N N . PRO A 1 85 ? -18.463 -0.517 8.870 1.00 89.94 85 PRO A N 1
ATOM 640 C CA . PRO A 1 85 ? -18.939 0.829 9.164 1.00 89.94 85 PRO A CA 1
ATOM 641 C C . PRO A 1 85 ? -18.748 1.213 10.634 1.00 89.94 85 PRO A C 1
ATOM 643 O O . PRO A 1 85 ? -18.969 0.398 11.541 1.00 89.94 85 PRO A O 1
ATOM 646 N N . GLY A 1 86 ? -18.326 2.453 10.884 1.00 89.19 86 GLY A N 1
ATOM 647 C CA . GLY A 1 86 ? -18.095 2.999 12.220 1.00 89.19 86 GLY A CA 1
ATOM 648 C C . GLY A 1 86 ? -16.829 2.483 12.911 1.00 89.19 86 GLY A C 1
ATOM 649 O O . GLY A 1 86 ? -16.626 2.760 14.098 1.00 89.19 86 GLY A O 1
ATOM 650 N N . LYS A 1 87 ? -15.979 1.713 12.218 1.00 91.06 87 LYS A N 1
ATOM 651 C CA . LYS A 1 87 ? -14.683 1.253 12.735 1.00 91.06 87 LYS A CA 1
ATOM 652 C C . LYS A 1 87 ? -13.540 2.071 12.145 1.00 91.06 87 LYS A C 1
ATOM 654 O O . LYS A 1 87 ? -13.548 2.444 10.979 1.00 91.06 87 LYS A O 1
ATOM 659 N N . THR A 1 88 ? -12.524 2.302 12.972 1.00 89.69 88 THR A N 1
ATOM 660 C CA . THR A 1 88 ? -11.301 3.002 12.572 1.00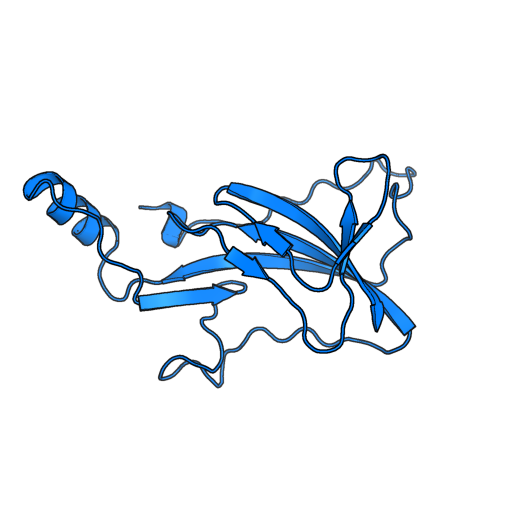 89.69 88 THR A CA 1
ATOM 661 C C . THR A 1 88 ? -10.194 1.996 12.281 1.00 89.69 88 THR A C 1
ATOM 663 O O . THR A 1 88 ? -9.947 1.101 13.089 1.00 89.69 88 THR A O 1
ATOM 666 N N . TYR A 1 89 ? -9.498 2.158 11.164 1.00 91.62 89 TYR A N 1
ATOM 667 C CA . TYR A 1 89 ? -8.389 1.311 10.734 1.00 91.62 89 TYR A CA 1
ATOM 668 C C . TYR A 1 89 ? -7.098 2.124 10.713 1.00 91.62 89 TYR A C 1
ATOM 670 O O . TYR A 1 89 ? -7.093 3.243 10.210 1.00 91.62 89 TYR A O 1
ATOM 678 N N . LEU A 1 90 ? -6.006 1.567 11.235 1.00 91.25 90 LEU A N 1
ATOM 679 C CA . LEU A 1 90 ? -4.680 2.177 11.129 1.00 91.25 90 LEU A CA 1
ATOM 680 C C . LEU A 1 90 ? -3.964 1.601 9.906 1.00 91.25 90 LEU A C 1
ATOM 682 O O . LEU A 1 90 ? -3.530 0.447 9.922 1.00 91.25 90 LEU A O 1
ATOM 686 N N . LEU A 1 91 ? -3.849 2.396 8.848 1.00 92.12 91 LEU A N 1
ATOM 687 C CA . LEU A 1 91 ? -3.074 2.057 7.662 1.00 92.12 91 LEU A CA 1
ATOM 688 C C . LEU A 1 91 ? -1.627 2.501 7.870 1.00 92.12 91 LEU A C 1
ATOM 690 O O . LEU A 1 91 ? -1.363 3.674 8.137 1.00 92.12 91 LEU A O 1
ATOM 694 N N . ARG A 1 92 ? -0.695 1.556 7.758 1.00 92.00 92 ARG A N 1
ATOM 695 C CA . ARG A 1 92 ? 0.747 1.802 7.864 1.00 92.00 92 ARG A CA 1
ATOM 696 C C . ARG A 1 92 ? 1.320 1.805 6.455 1.00 92.00 92 ARG A C 1
ATOM 698 O O . ARG A 1 92 ? 1.590 0.738 5.904 1.00 92.00 92 ARG A O 1
ATOM 705 N N . LEU A 1 93 ? 1.409 2.991 5.862 1.00 92.06 93 LEU A N 1
ATOM 706 C CA . LEU A 1 93 ? 1.891 3.170 4.499 1.00 92.06 93 LEU A CA 1
ATOM 707 C C . LEU A 1 93 ? 3.415 3.100 4.477 1.00 92.06 93 LEU A C 1
ATOM 709 O O . LEU A 1 93 ? 4.083 3.728 5.301 1.00 92.06 93 LEU A O 1
ATOM 713 N N . ILE A 1 94 ? 3.957 2.351 3.525 1.00 93.19 94 ILE A N 1
ATOM 714 C CA . ILE A 1 94 ? 5.394 2.169 3.328 1.00 93.19 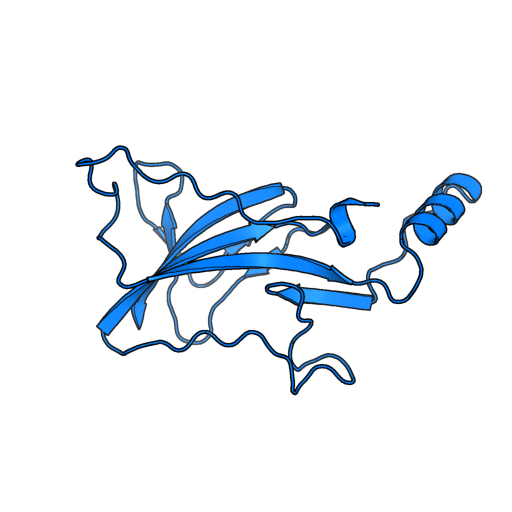94 ILE A CA 1
ATOM 715 C C . ILE A 1 94 ? 5.667 2.353 1.841 1.00 93.19 94 ILE A C 1
ATOM 717 O O . ILE A 1 94 ? 5.174 1.565 1.037 1.00 93.19 94 ILE A O 1
ATOM 721 N N . ASN A 1 95 ? 6.452 3.364 1.465 1.00 92.81 95 ASN A N 1
ATOM 722 C CA . ASN A 1 95 ? 6.885 3.500 0.078 1.00 92.81 95 ASN A CA 1
ATOM 723 C C . ASN A 1 95 ? 8.204 2.740 -0.143 1.00 92.81 95 ASN A C 1
ATOM 725 O O . ASN A 1 95 ? 9.267 3.128 0.349 1.00 92.81 95 ASN A O 1
ATOM 729 N N . ASN A 1 96 ? 8.115 1.631 -0.875 1.00 91.19 96 ASN A N 1
ATOM 730 C CA . ASN A 1 96 ? 9.237 0.817 -1.332 1.00 91.19 96 ASN A CA 1
ATOM 731 C C . ASN A 1 96 ? 9.444 0.908 -2.857 1.00 91.19 96 ASN A C 1
ATOM 733 O O . ASN A 1 96 ? 10.211 0.121 -3.408 1.00 91.19 96 ASN A O 1
ATOM 737 N N . ALA A 1 97 ? 8.786 1.848 -3.542 1.00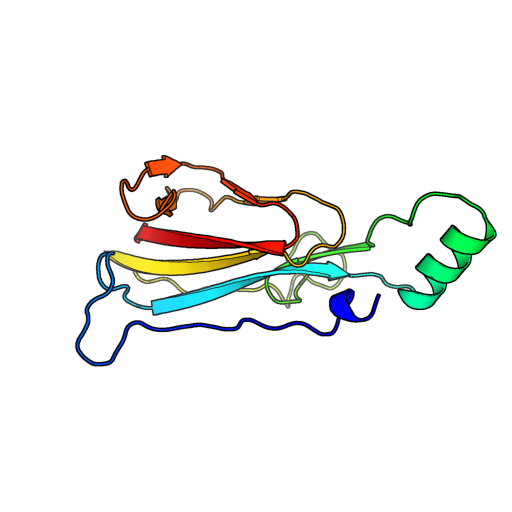 85.38 97 ALA A N 1
ATOM 738 C CA . ALA A 1 97 ? 9.157 2.207 -4.906 1.00 85.38 97 ALA A CA 1
ATOM 739 C C . ALA A 1 97 ? 10.599 2.734 -4.926 1.00 85.38 97 ALA A C 1
ATOM 741 O O . ALA A 1 97 ? 11.112 3.230 -3.918 1.00 85.38 97 ALA A O 1
ATOM 742 N N . LEU A 1 98 ? 11.275 2.567 -6.057 1.00 79.19 98 LEU A N 1
ATOM 743 C CA . LEU A 1 98 ? 12.699 2.845 -6.184 1.00 79.19 98 LEU A CA 1
ATOM 744 C C . LEU A 1 98 ? 12.958 4.333 -6.391 1.00 79.19 98 LEU A C 1
ATOM 746 O O . LEU A 1 98 ? 13.871 4.866 -5.765 1.00 79.19 98 LEU A O 1
ATOM 750 N N . ASN A 1 99 ? 12.154 4.989 -7.232 1.00 75.38 99 ASN A N 1
ATOM 751 C CA . ASN A 1 99 ? 12.458 6.341 -7.704 1.00 75.38 99 ASN A CA 1
ATOM 752 C C . ASN A 1 99 ? 11.304 7.347 -7.568 1.00 75.38 99 ASN A C 1
ATOM 754 O O . ASN A 1 99 ? 11.572 8.546 -7.583 1.00 75.38 99 ASN A O 1
ATOM 758 N N . ASP A 1 100 ? 10.058 6.895 -7.389 1.00 84.69 100 ASP A N 1
ATOM 759 C CA . ASP A 1 100 ? 8.890 7.779 -7.481 1.00 84.69 100 ASP A CA 1
ATOM 760 C C . ASP A 1 100 ? 8.258 8.136 -6.131 1.00 84.69 100 ASP A C 1
ATOM 762 O O . ASP A 1 100 ? 8.001 7.288 -5.264 1.00 84.69 100 ASP A O 1
ATOM 766 N N . GLU A 1 101 ? 7.931 9.421 -5.989 1.00 90.62 101 GLU A N 1
ATOM 767 C CA . GLU A 1 101 ? 6.981 9.890 -4.986 1.00 90.62 101 GLU A CA 1
ATOM 768 C C . GLU A 1 101 ? 5.562 9.525 -5.418 1.00 90.62 101 GLU A C 1
ATOM 770 O O . GLU A 1 101 ? 5.150 9.775 -6.552 1.00 90.62 101 GLU A O 1
ATOM 775 N N . LEU A 1 102 ? 4.797 8.935 -4.503 1.00 91.94 102 LEU A N 1
ATOM 776 C CA . LEU A 1 102 ? 3.468 8.425 -4.812 1.00 91.94 102 LEU A CA 1
ATOM 777 C C . LEU A 1 102 ? 2.390 9.264 -4.142 1.00 91.94 102 LEU A C 1
ATOM 779 O O . LEU A 1 102 ? 2.476 9.587 -2.954 1.00 91.94 102 LEU A O 1
ATOM 783 N N . PHE A 1 103 ? 1.341 9.557 -4.908 1.00 92.62 103 PHE A N 1
ATOM 784 C CA . PHE A 1 103 ? 0.100 10.107 -4.384 1.00 92.62 103 PHE A CA 1
ATOM 785 C C . PHE A 1 103 ? -0.827 8.964 -3.964 1.00 92.62 103 PHE A C 1
ATOM 787 O O . PHE A 1 103 ? -1.120 8.072 -4.758 1.00 92.62 103 PHE A O 1
ATOM 794 N N . PHE A 1 104 ? -1.319 9.003 -2.728 1.00 91.94 104 PHE A N 1
ATOM 795 C CA . PHE A 1 104 ? -2.253 8.013 -2.196 1.00 91.94 104 PHE A CA 1
ATOM 796 C C . PHE A 1 104 ? -3.539 8.677 -1.703 1.00 91.94 104 PHE A C 1
ATOM 798 O O . PHE A 1 104 ? -3.501 9.652 -0.950 1.00 91.94 104 PHE A O 1
ATOM 805 N N . SER A 1 105 ? -4.680 8.120 -2.101 1.00 92.12 105 SER A N 1
ATOM 806 C CA . SER A 1 105 ? -6.009 8.518 -1.640 1.00 92.12 105 SER A CA 1
ATOM 807 C C . SER A 1 105 ? -6.933 7.303 -1.561 1.00 92.12 105 SER A C 1
ATOM 809 O O . SER A 1 105 ? -6.712 6.280 -2.213 1.00 92.12 105 SER A O 1
ATOM 811 N N . VAL A 1 106 ? -7.980 7.410 -0.744 1.00 91.56 106 VAL A N 1
ATOM 812 C CA . VAL A 1 106 ? -9.053 6.414 -0.668 1.00 91.56 106 VAL A CA 1
ATOM 813 C C . VAL A 1 106 ? -10.345 7.106 -1.076 1.00 91.56 106 VAL A C 1
ATOM 815 O O . VAL A 1 106 ? -10.749 8.093 -0.465 1.00 91.56 106 VAL A O 1
ATOM 818 N N . ALA A 1 107 ? -10.990 6.604 -2.130 1.00 91.12 107 ALA A N 1
ATOM 819 C CA . ALA A 1 107 ? -12.209 7.208 -2.656 1.00 91.12 107 ALA A CA 1
ATOM 820 C C . ALA A 1 107 ? -13.285 7.318 -1.564 1.00 91.12 107 ALA A C 1
ATOM 822 O O . ALA A 1 107 ? -13.525 6.362 -0.828 1.00 91.12 107 ALA A O 1
ATOM 823 N N . ASN A 1 108 ? -13.936 8.481 -1.480 1.00 89.44 108 ASN A N 1
ATOM 824 C CA . ASN A 1 108 ? -14.978 8.803 -0.496 1.00 89.44 108 ASN A CA 1
ATOM 825 C C . ASN A 1 108 ? -14.553 8.701 0.981 1.00 89.44 108 ASN A C 1
ATOM 827 O O . ASN A 1 108 ? -15.419 8.612 1.845 1.00 89.44 108 ASN A O 1
ATOM 831 N N . HIS A 1 109 ? -13.253 8.739 1.287 1.00 88.38 109 HIS A N 1
ATOM 832 C CA . HIS A 1 109 ? -12.763 8.709 2.664 1.00 88.38 109 HIS A CA 1
ATOM 833 C C . HIS A 1 109 ? -11.752 9.825 2.927 1.00 88.38 109 HIS A C 1
ATOM 835 O O . HIS A 1 109 ? -10.869 10.097 2.115 1.00 88.38 109 HIS A O 1
ATOM 841 N N . THR A 1 110 ? -11.848 10.436 4.108 1.00 84.56 110 THR A N 1
ATOM 842 C CA . THR A 1 110 ? -10.846 11.387 4.601 1.00 84.56 110 THR A CA 1
ATOM 843 C C . THR A 1 110 ? -9.775 10.639 5.381 1.00 84.56 110 THR A C 1
ATOM 845 O O . THR A 1 110 ? -10.079 9.854 6.283 1.00 84.56 110 THR A O 1
ATOM 848 N N . LEU A 1 111 ? -8.512 10.907 5.065 1.00 82.81 111 LEU A N 1
ATOM 849 C CA . LEU A 1 111 ? -7.367 10.337 5.759 1.00 82.81 111 LEU A CA 1
ATOM 850 C C . LEU A 1 111 ? -6.937 11.271 6.891 1.00 82.81 111 LEU A C 1
ATOM 852 O O . LEU A 1 111 ? -6.783 12.477 6.697 1.00 82.81 111 LEU A O 1
ATOM 856 N N . LYS A 1 112 ? -6.725 10.707 8.083 1.00 84.19 112 LYS A N 1
ATOM 857 C CA . LYS A 1 112 ? -6.171 11.424 9.239 1.00 84.19 112 LYS A CA 1
ATOM 858 C C . LYS A 1 112 ? -4.754 10.961 9.494 1.00 84.19 112 LYS A C 1
ATOM 860 O O . LYS A 1 112 ? -4.562 9.782 9.776 1.00 84.19 112 LYS A O 1
ATOM 865 N N . THR A 1 113 ? -3.786 11.865 9.437 1.00 76.44 113 THR A N 1
ATOM 866 C CA . THR A 1 113 ? -2.371 11.515 9.601 1.00 76.44 113 THR A CA 1
ATOM 867 C C . THR A 1 113 ? -1.709 12.240 10.734 1.00 76.44 113 THR A C 1
ATOM 869 O O . THR A 1 113 ? -2.068 13.369 11.065 1.00 76.44 113 THR A O 1
ATOM 872 N N . ASP A 1 114 ? -0.710 11.574 11.294 1.00 67.25 114 ASP A N 1
ATOM 873 C CA . ASP A 1 114 ? 0.178 12.168 12.269 1.00 67.25 114 ASP A CA 1
ATOM 874 C C . ASP A 1 114 ? 1.390 12.774 11.550 1.00 67.25 114 ASP A C 1
ATOM 876 O O . ASP A 1 114 ? 2.122 12.077 10.849 1.00 67.25 114 ASP A O 1
ATOM 880 N N . ALA A 1 115 ? 1.581 14.086 11.683 1.00 56.16 115 ALA A N 1
ATOM 881 C CA . ALA A 1 115 ? 2.666 14.827 11.037 1.00 56.16 115 ALA A CA 1
ATOM 882 C C . ALA A 1 115 ? 3.977 14.800 11.841 1.00 56.16 115 ALA A C 1
ATOM 884 O O . ALA A 1 115 ? 4.825 15.646 11.593 1.00 56.16 115 ALA A O 1
ATOM 885 N N . ILE A 1 116 ? 4.132 13.849 12.777 1.00 56.91 116 ILE A N 1
ATOM 886 C CA . ILE A 1 116 ? 5.071 13.816 13.920 1.00 56.91 116 ILE A CA 1
ATOM 887 C C . ILE A 1 116 ? 4.368 14.289 15.205 1.00 56.91 116 ILE A C 1
ATOM 889 O O . ILE A 1 116 ? 4.355 15.474 15.519 1.00 56.91 116 ILE A O 1
ATOM 893 N N . TYR A 1 117 ? 3.778 13.329 15.927 1.00 54.66 117 TYR A N 1
ATOM 894 C CA . TYR A 1 117 ? 3.360 13.284 17.340 1.00 54.66 117 TYR A CA 1
ATOM 895 C C . TYR A 1 117 ? 2.758 14.526 18.024 1.00 54.66 117 TYR A C 1
ATOM 897 O O . TYR A 1 117 ? 2.753 14.578 19.255 1.00 54.66 117 TYR A O 1
ATOM 905 N N . VAL A 1 118 ? 2.234 15.527 17.307 1.00 54.56 118 VAL A N 1
ATOM 906 C CA . VAL A 1 118 ? 1.671 16.717 17.981 1.00 54.56 118 VAL A CA 1
ATOM 907 C C . VAL A 1 118 ? 0.371 17.252 17.368 1.00 54.56 118 VAL A C 1
ATOM 909 O O . VAL A 1 118 ? -0.370 17.950 18.062 1.00 54.56 118 VAL A O 1
ATOM 912 N N . LYS A 1 119 ? -0.007 16.904 16.126 1.00 67.06 119 LYS A N 1
ATOM 913 C CA . LYS A 1 119 ? -1.328 17.295 15.595 1.00 67.06 119 LYS A CA 1
ATOM 914 C C . LYS A 1 119 ? -1.786 16.438 14.416 1.00 67.06 119 LYS A C 1
ATOM 916 O O . LYS A 1 119 ? -1.166 16.450 13.356 1.00 67.06 119 LYS A O 1
ATOM 921 N N . LEU A 1 120 ? -2.923 15.764 14.590 1.00 71.38 120 LEU A N 1
ATOM 922 C CA . LEU A 1 120 ? -3.631 15.102 13.495 1.00 71.38 120 LEU A CA 1
ATOM 923 C C . LEU A 1 120 ? -4.144 16.150 12.503 1.00 71.38 120 LEU A C 1
ATOM 925 O O . LEU A 1 120 ? -4.814 17.102 12.911 1.00 71.38 120 LEU A O 1
ATOM 929 N N . PHE A 1 121 ? -3.879 15.948 11.214 1.00 79.12 121 PHE A N 1
ATOM 930 C CA . PHE A 1 121 ? -4.506 16.723 10.145 1.00 79.12 121 PHE A CA 1
ATOM 931 C C . PHE A 1 121 ? -5.309 15.823 9.206 1.00 79.12 121 PHE A C 1
ATOM 933 O O . PHE A 1 121 ? -5.003 14.642 9.032 1.00 79.12 121 PHE A O 1
ATOM 940 N N . GLU A 1 122 ? -6.373 16.393 8.646 1.00 84.50 122 GLU A N 1
ATOM 941 C CA . GLU A 1 122 ? -7.274 15.732 7.706 1.00 84.50 122 GLU A CA 1
ATOM 942 C C . GLU A 1 122 ? -6.878 16.100 6.277 1.00 84.50 122 GLU A C 1
ATOM 944 O O . GLU A 1 122 ? -6.699 17.276 5.962 1.00 84.50 122 GLU A O 1
ATOM 949 N N . THR A 1 123 ? -6.736 15.098 5.414 1.00 86.44 123 THR A N 1
ATOM 950 C CA . THR A 1 123 ? -6.457 15.290 3.989 1.00 86.44 123 THR A CA 1
ATOM 951 C C . THR A 1 123 ? -7.155 14.220 3.149 1.00 86.44 123 THR A C 1
ATOM 953 O O . THR A 1 123 ? -7.362 13.096 3.605 1.00 86.44 123 THR A O 1
ATOM 956 N N . GLY A 1 124 ? -7.534 14.560 1.915 1.00 87.12 124 GLY A N 1
ATOM 957 C CA . GLY A 1 124 ? -8.056 13.593 0.938 1.00 87.12 124 GLY A CA 1
ATOM 958 C C . GLY A 1 124 ? -6.954 12.841 0.183 1.00 87.12 124 GLY A C 1
ATOM 959 O O . GLY A 1 124 ? -7.174 11.722 -0.274 1.00 87.12 124 GLY A O 1
ATOM 960 N N . THR A 1 125 ? -5.762 13.437 0.097 1.00 88.06 125 THR A N 1
ATOM 961 C CA . THR A 1 125 ? -4.618 12.891 -0.640 1.00 88.06 125 THR A CA 1
ATOM 962 C C . THR A 1 125 ? -3.336 13.102 0.153 1.00 88.06 125 THR A C 1
ATOM 964 O O . THR A 1 125 ? -3.151 14.122 0.820 1.00 88.06 125 THR A O 1
ATOM 967 N N . LEU A 1 126 ? -2.437 12.135 0.062 1.00 88.56 126 LEU A N 1
ATOM 968 C CA . LEU A 1 126 ? -1.114 12.159 0.663 1.00 88.56 126 LEU A CA 1
ATOM 969 C C . LEU A 1 126 ? -0.048 12.019 -0.420 1.00 88.56 126 LEU A C 1
ATOM 971 O O . LEU A 1 126 ? -0.264 11.291 -1.382 1.00 88.56 126 LEU A O 1
ATOM 975 N N . VAL A 1 127 ? 1.112 12.636 -0.199 1.00 91.06 127 VAL A N 1
ATOM 976 C CA . VAL A 1 127 ? 2.356 12.324 -0.915 1.00 91.06 127 VAL A CA 1
ATOM 977 C C . VAL A 1 127 ? 3.289 11.534 -0.000 1.00 91.06 127 VAL A C 1
ATOM 979 O O . VAL A 1 127 ? 3.457 11.899 1.165 1.00 91.06 127 VAL A O 1
ATOM 982 N N . ILE A 1 128 ? 3.880 10.454 -0.508 1.00 90.31 128 ILE A N 1
ATOM 983 C CA . ILE A 1 128 ? 4.871 9.645 0.211 1.00 90.31 128 ILE A CA 1
ATOM 984 C C . ILE A 1 128 ? 6.087 9.385 -0.682 1.00 90.31 128 ILE A C 1
ATOM 986 O O . ILE A 1 128 ? 5.956 8.829 -1.772 1.00 90.31 128 ILE A O 1
ATOM 990 N N . ALA A 1 129 ? 7.278 9.765 -0.220 1.00 92.75 129 ALA A N 1
ATOM 991 C CA . ALA A 1 129 ? 8.520 9.585 -0.975 1.00 92.75 129 ALA A CA 1
ATOM 992 C C . ALA A 1 129 ? 9.160 8.202 -0.728 1.00 92.75 129 ALA A C 1
ATOM 994 O O . ALA A 1 129 ? 8.911 7.599 0.323 1.00 92.75 129 ALA A O 1
ATOM 995 N N . PRO A 1 130 ? 9.997 7.687 -1.649 1.00 91.19 130 PRO A N 1
ATOM 996 C CA . PRO A 1 130 ? 10.708 6.421 -1.478 1.00 91.19 130 PRO A CA 1
ATOM 997 C C . PRO A 1 130 ? 11.431 6.308 -0.131 1.00 91.19 130 PRO A C 1
ATOM 999 O O . PRO A 1 130 ? 12.157 7.205 0.293 1.00 91.19 130 PRO A O 1
ATOM 1002 N N . GLY A 1 131 ? 11.235 5.188 0.566 1.00 88.62 131 GLY A N 1
ATOM 1003 C CA . GLY A 1 131 ? 11.820 4.940 1.888 1.00 88.62 131 GLY A CA 1
ATOM 1004 C C . GLY A 1 131 ? 11.082 5.591 3.060 1.00 88.62 131 GLY A C 1
ATOM 1005 O O . GLY A 1 131 ? 11.392 5.268 4.206 1.00 88.62 131 GLY A O 1
ATOM 1006 N N . GLN A 1 132 ? 10.090 6.451 2.815 1.00 90.38 132 GLN A N 1
ATOM 1007 C CA . GLN A 1 132 ? 9.255 6.991 3.883 1.00 90.38 132 GLN A CA 1
ATOM 1008 C C . GLN A 1 132 ? 8.194 5.985 4.337 1.00 90.38 132 GLN A C 1
ATOM 1010 O O . GLN A 1 132 ? 7.676 5.169 3.568 1.00 90.38 132 GLN A O 1
ATOM 1015 N N . THR A 1 133 ? 7.835 6.098 5.613 1.00 90.12 133 THR A N 1
ATOM 1016 C CA . THR A 1 133 ? 6.711 5.387 6.220 1.00 90.12 133 THR A CA 1
ATOM 1017 C C . THR A 1 133 ? 5.830 6.374 6.954 1.00 90.12 133 THR A C 1
ATOM 1019 O O . THR A 1 133 ? 6.345 7.260 7.637 1.00 90.12 133 THR A O 1
ATOM 1022 N N . THR A 1 134 ? 4.517 6.211 6.870 1.00 88.75 134 THR A N 1
ATOM 1023 C CA . THR A 1 134 ? 3.591 7.090 7.584 1.00 88.75 134 THR A CA 1
ATOM 1024 C C . THR A 1 134 ? 2.290 6.371 7.943 1.00 88.75 134 THR A C 1
ATOM 1026 O O . THR A 1 134 ? 1.904 5.386 7.311 1.00 88.75 134 THR A O 1
ATOM 1029 N N . ASN A 1 135 ? 1.657 6.812 9.030 1.00 87.50 135 ASN A N 1
ATOM 1030 C CA . ASN A 1 135 ? 0.534 6.137 9.672 1.00 87.50 135 ASN A CA 1
ATOM 1031 C C . ASN A 1 135 ? -0.737 6.983 9.547 1.00 87.50 135 ASN A C 1
ATOM 1033 O O . ASN A 1 135 ? -0.740 8.155 9.927 1.00 87.50 135 ASN A O 1
ATOM 1037 N N . PHE A 1 136 ? -1.831 6.362 9.100 1.00 86.69 136 PHE A N 1
ATOM 1038 C CA . PHE A 1 136 ? -3.107 7.042 8.876 1.00 86.69 136 PHE A CA 1
ATOM 1039 C C . PHE A 1 136 ? -4.250 6.297 9.524 1.00 86.69 136 PHE A C 1
ATOM 1041 O O . PHE A 1 136 ? -4.324 5.072 9.473 1.00 86.69 136 PHE A O 1
ATOM 1048 N N . LEU A 1 137 ? -5.192 7.054 10.065 1.00 88.56 137 LEU A N 1
ATOM 1049 C CA . LEU A 1 137 ? -6.479 6.534 10.478 1.00 88.56 137 LEU A CA 1
ATOM 1050 C C . LEU A 1 137 ? -7.464 6.696 9.320 1.00 88.56 137 LEU A C 1
ATOM 1052 O O . LEU A 1 137 ? -7.766 7.812 8.896 1.00 88.56 137 LEU A O 1
ATOM 1056 N N . LEU A 1 138 ? -7.965 5.564 8.835 1.00 88.56 138 LEU A N 1
ATOM 1057 C CA . LEU A 1 138 ? -9.107 5.472 7.938 1.00 88.56 138 LEU A CA 1
ATOM 1058 C C . LEU A 1 138 ? -10.359 5.252 8.787 1.00 88.56 138 LEU A C 1
ATOM 1060 O O . LEU A 1 138 ? -10.389 4.345 9.624 1.00 88.56 138 LEU A O 1
ATOM 1064 N N . LYS A 1 139 ? -11.389 6.067 8.572 1.00 83.25 139 LYS A N 1
ATOM 1065 C CA . LYS A 1 139 ? -12.685 5.923 9.234 1.00 83.25 139 LYS A CA 1
ATOM 1066 C C . LYS A 1 139 ? -13.770 5.767 8.174 1.00 83.25 139 LYS A C 1
ATOM 1068 O O . LYS A 1 139 ? -13.877 6.637 7.315 1.00 83.25 139 LYS A O 1
ATOM 1073 N N . ASP A 1 140 ? -14.516 4.674 8.280 1.00 73.56 140 ASP A N 1
ATOM 1074 C CA . ASP A 1 140 ? -15.730 4.364 7.510 1.00 73.56 140 ASP A CA 1
ATOM 1075 C C . ASP A 1 140 ? -16.977 4.753 8.324 1.00 73.56 140 ASP A C 1
ATOM 1077 O O . ASP A 1 140 ? -16.956 4.550 9.568 1.00 73.56 140 ASP A O 1
#